Protein AF-A0A4Y2LN78-F1 (afdb_monomer_lite)

Secondary structure (DSSP, 8-state):
-HHHHHHHHHH-GGGHHHHHHHSTT-SHHHHHHHHHHHHHHTTSHHHHHHHHHHTT-HHHHHHHHHHHTTS---HHHHHHHHHHHHHHHTTT--

Foldseek 3Di:
DLLVVLCCCQPPPVNPVVLVLLACVPDPVNVVVLVVNLVVNVVDLLSNLSSCLSSVVVVVSVVSVVVCVPDDDDPVNVVSVVVSVVSVVDPSSD

pLDDT: mean 87.86, std 5.11, range [62.66, 93.69]

InterPro domains:
  IPR021841 Vacuolar protein 14, C-terminal Fig4-binding domain [PF11916] (1-94)
  IPR026825 Vacuole morphology and inheritance protein 14 [PTHR16023] (1-94)

Structure (mmCIF, N/CA/C/O backbone):
data_AF-A0A4Y2LN78-F1
#
_entry.id   AF-A0A4Y2LN78-F1
#
loop_
_atom_site.group_PDB
_atom_site.id
_atom_site.type_symbol
_atom_site.label_atom_id
_atom_site.label_alt_id
_atom_site.label_comp_id
_atom_site.label_asym_id
_atom_site.label_entity_id
_atom_site.label_seq_id
_atom_site.pdbx_PDB_ins_code
_atom_site.Cartn_x
_atom_site.Cartn_y
_atom_site.Cartn_z
_atom_site.occupancy
_atom_site.B_iso_or_equiv
_atom_site.auth_seq_id
_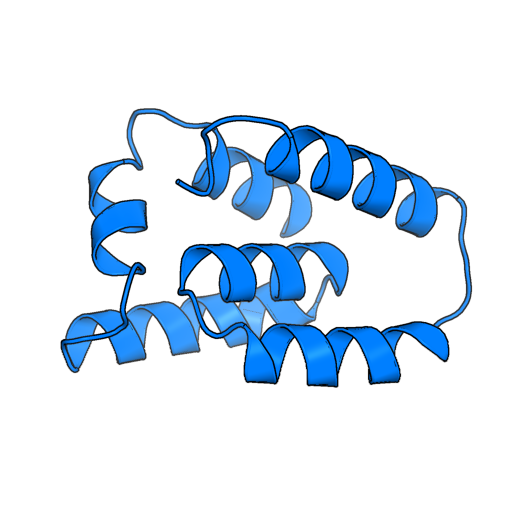atom_site.auth_comp_id
_atom_site.auth_asym_id
_atom_site.auth_atom_id
_atom_site.pdbx_PDB_model_num
ATOM 1 N N . MET A 1 1 ? 1.912 12.536 -9.257 1.00 80.12 1 MET A N 1
ATOM 2 C CA . MET A 1 1 ? 0.660 12.907 -8.554 1.00 80.12 1 MET A CA 1
ATOM 3 C C . MET A 1 1 ? 0.131 11.767 -7.692 1.00 80.12 1 MET A C 1
ATOM 5 O O . MET A 1 1 ? 0.025 11.970 -6.494 1.00 80.12 1 MET A O 1
ATOM 9 N N . VAL A 1 2 ? -0.126 10.572 -8.244 1.00 85.12 2 VAL A N 1
ATOM 10 C CA . VAL A 1 2 ? -0.618 9.411 -7.464 1.00 85.12 2 VAL A CA 1
ATOM 11 C C . VAL A 1 2 ? 0.313 9.037 -6.301 1.00 85.12 2 VAL A C 1
ATOM 13 O O . VAL A 1 2 ? -0.159 8.877 -5.185 1.00 85.12 2 VAL A O 1
ATOM 16 N N . HIS A 1 3 ? 1.635 9.021 -6.515 1.00 83.12 3 HIS A N 1
ATOM 17 C CA . HIS A 1 3 ? 2.625 8.806 -5.446 1.00 83.12 3 HIS A CA 1
ATOM 18 C C . HIS A 1 3 ? 2.478 9.799 -4.279 1.00 83.12 3 HIS A C 1
ATOM 20 O O . HIS A 1 3 ? 2.460 9.414 -3.115 1.00 83.12 3 HIS A O 1
ATOM 26 N N . THR A 1 4 ? 2.303 11.088 -4.587 1.00 87.38 4 THR A N 1
ATOM 27 C CA . THR A 1 4 ? 2.105 12.143 -3.584 1.00 87.38 4 THR A CA 1
ATOM 28 C C . THR A 1 4 ? 0.810 11.934 -2.807 1.00 87.38 4 THR A C 1
ATOM 30 O O . THR A 1 4 ? 0.814 12.033 -1.586 1.00 87.38 4 THR A O 1
ATOM 33 N N . LEU A 1 5 ? -0.284 11.601 -3.500 1.00 89.56 5 LEU A N 1
ATOM 34 C CA . LEU A 1 5 ? -1.570 11.315 -2.862 1.00 89.56 5 LEU A CA 1
ATOM 35 C C . LEU A 1 5 ? -1.493 10.084 -1.957 1.00 89.56 5 LEU A C 1
ATOM 37 O O . LEU A 1 5 ? -2.037 10.116 -0.860 1.00 89.56 5 LEU A O 1
ATOM 41 N N . ASN A 1 6 ? -0.781 9.035 -2.376 1.00 89.12 6 ASN A N 1
ATOM 42 C CA . ASN A 1 6 ? -0.548 7.849 -1.558 1.00 89.12 6 ASN A CA 1
ATOM 43 C C . ASN A 1 6 ? 0.240 8.187 -0.285 1.00 89.12 6 ASN A C 1
ATOM 45 O O . ASN A 1 6 ? -0.166 7.811 0.809 1.00 89.12 6 ASN A O 1
ATOM 49 N N . ASN A 1 7 ? 1.312 8.974 -0.402 1.00 87.69 7 ASN A N 1
ATOM 50 C CA . ASN A 1 7 ? 2.068 9.418 0.770 1.00 87.69 7 ASN A CA 1
ATOM 51 C C . ASN A 1 7 ? 1.215 10.268 1.716 1.00 87.69 7 ASN A C 1
ATOM 53 O O . ASN A 1 7 ? 1.254 10.049 2.925 1.00 87.69 7 ASN A O 1
ATOM 57 N N . ILE A 1 8 ? 0.407 11.195 1.192 1.00 90.19 8 ILE A N 1
ATOM 58 C CA . ILE A 1 8 ? -0.510 12.000 2.012 1.00 90.19 8 ILE A CA 1
ATOM 59 C C . ILE A 1 8 ? -1.536 11.092 2.703 1.00 90.19 8 ILE A C 1
ATOM 61 O O . ILE A 1 8 ? -1.736 11.215 3.910 1.00 90.19 8 ILE A O 1
ATOM 65 N N . LEU A 1 9 ? -2.131 10.144 1.971 1.00 89.50 9 LEU A N 1
ATOM 66 C CA . LEU A 1 9 ? -3.083 9.168 2.503 1.00 89.50 9 LEU A CA 1
ATOM 67 C C . LEU A 1 9 ? -2.499 8.363 3.667 1.00 89.50 9 LEU A C 1
ATOM 69 O O . LEU A 1 9 ? -3.211 8.116 4.636 1.00 89.50 9 LEU A O 1
ATOM 73 N N . LEU A 1 10 ? -1.228 7.969 3.590 1.00 86.94 10 LEU A N 1
ATOM 74 C CA . LEU A 1 10 ? -0.583 7.113 4.589 1.00 86.94 10 LEU A CA 1
ATOM 75 C C . LEU A 1 10 ? -0.012 7.890 5.783 1.00 86.94 10 LEU A C 1
ATOM 77 O O . LEU A 1 10 ? -0.063 7.397 6.905 1.00 86.94 10 LEU A O 1
ATOM 81 N N .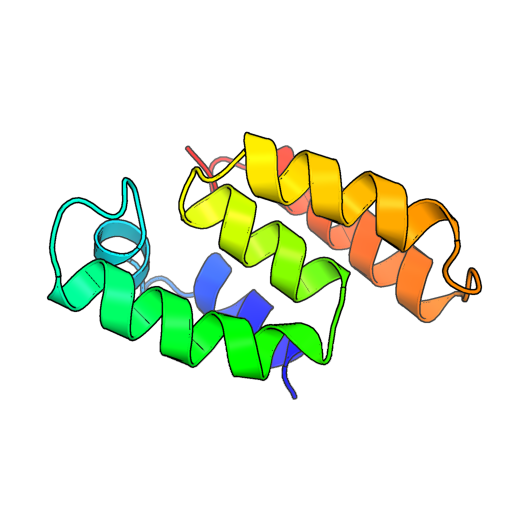 THR A 1 11 ? 0.491 9.107 5.567 1.00 87.31 11 THR A N 1
ATOM 82 C CA . THR A 1 11 ? 1.247 9.855 6.592 1.00 87.31 11 THR A CA 1
ATOM 83 C C . THR A 1 11 ? 0.483 11.019 7.219 1.00 87.31 11 THR A C 1
ATOM 85 O O . THR A 1 11 ? 0.771 11.387 8.357 1.00 87.31 11 THR A O 1
ATOM 88 N N . SER A 1 12 ? -0.506 11.595 6.527 1.00 90.69 12 SER A N 1
ATOM 89 C CA . SER A 1 12 ? -1.244 12.751 7.049 1.00 90.69 12 SER A CA 1
ATOM 90 C C . SER A 1 12 ? -2.143 12.352 8.219 1.00 90.69 12 SER A C 1
ATOM 92 O O . SER A 1 12 ? -2.916 11.393 8.132 1.00 90.69 12 SER A O 1
ATOM 94 N N . THR A 1 13 ? -2.086 13.099 9.319 1.00 86.44 13 THR A N 1
ATOM 95 C CA . THR A 1 13 ? -2.951 12.883 10.489 1.00 86.44 13 THR A CA 1
ATOM 96 C C . THR A 1 13 ? -4.412 13.217 10.192 1.00 86.44 13 THR A C 1
ATOM 98 O O . THR A 1 13 ? -5.299 12.547 10.711 1.00 86.44 13 THR A O 1
ATOM 101 N N . GLU A 1 14 ? -4.669 14.168 9.290 1.00 91.50 14 GLU A N 1
ATOM 102 C CA . GLU A 1 14 ? -6.020 14.591 8.887 1.00 91.50 14 GLU A CA 1
ATOM 103 C C . GLU A 1 14 ? -6.823 13.473 8.209 1.00 91.50 14 GLU A C 1
ATOM 105 O O . GLU A 1 14 ? -8.049 13.491 8.206 1.00 91.50 14 GLU A O 1
ATOM 110 N N . LEU A 1 15 ? -6.134 12.475 7.646 1.00 90.12 15 LEU A N 1
ATOM 111 C CA . LEU A 1 15 ? -6.750 11.353 6.935 1.00 90.12 15 LEU A CA 1
ATOM 112 C C . LEU A 1 15 ? -6.876 10.089 7.790 1.00 90.12 15 LEU A C 1
ATOM 114 O O . LEU A 1 15 ? -7.154 9.017 7.256 1.00 90.12 15 LEU A O 1
ATOM 118 N N . PHE A 1 16 ? -6.690 10.193 9.108 1.00 87.25 16 PHE A N 1
ATOM 119 C CA . PHE A 1 16 ? -6.806 9.052 10.018 1.00 87.25 16 PHE A CA 1
ATOM 120 C C . PHE A 1 16 ? -8.174 8.359 9.925 1.00 87.25 16 PHE A C 1
ATOM 122 O O . PHE A 1 16 ? -8.236 7.138 9.776 1.00 87.25 16 PHE A O 1
ATOM 129 N N . ASP A 1 17 ? -9.265 9.128 9.923 1.00 87.25 17 ASP A N 1
ATOM 130 C CA . ASP A 1 17 ? -10.619 8.573 9.810 1.00 87.25 17 ASP A CA 1
ATOM 131 C C . ASP A 1 17 ? -10.849 7.893 8.457 1.00 87.25 17 ASP A C 1
ATOM 133 O O . ASP A 1 17 ? -11.441 6.816 8.390 1.00 87.25 17 ASP A O 1
ATOM 137 N N . LEU A 1 18 ? -10.320 8.474 7.378 1.00 87.88 18 LEU A N 1
ATOM 138 C CA . LEU A 1 18 ? -10.422 7.903 6.037 1.00 87.88 18 LEU A CA 1
ATOM 139 C C . LEU A 1 18 ? -9.617 6.600 5.912 1.00 87.88 18 LEU A C 1
ATOM 141 O O . LEU A 1 18 ? -10.096 5.641 5.308 1.00 87.88 18 LEU A O 1
ATOM 145 N N . ARG A 1 19 ? -8.435 6.515 6.538 1.00 90.75 19 ARG A N 1
ATOM 146 C CA . ARG A 1 19 ? -7.680 5.256 6.645 1.00 90.75 19 ARG A CA 1
ATOM 147 C C . ARG A 1 19 ? -8.477 4.190 7.390 1.00 90.75 19 ARG A C 1
ATOM 149 O O . ARG A 1 19 ? -8.559 3.065 6.912 1.00 90.75 19 ARG A O 1
ATOM 156 N N . ASN A 1 20 ? -9.106 4.539 8.511 1.00 87.31 20 ASN A N 1
ATOM 157 C CA . ASN A 1 20 ? -9.940 3.598 9.263 1.00 87.31 20 ASN A CA 1
ATOM 158 C C . ASN A 1 20 ? -11.176 3.143 8.479 1.00 87.31 20 ASN A C 1
ATOM 160 O O . ASN A 1 20 ? -11.570 1.989 8.608 1.00 87.31 20 ASN A O 1
ATOM 164 N N . GLN A 1 21 ? -11.763 4.005 7.642 1.00 88.62 21 GLN A N 1
ATOM 165 C CA . GLN A 1 21 ? -12.850 3.606 6.741 1.00 88.62 21 GLN A CA 1
ATOM 166 C C . GLN A 1 21 ? -12.398 2.621 5.661 1.00 88.62 21 GLN A C 1
ATOM 168 O O . GLN A 1 21 ? -13.206 1.817 5.209 1.00 88.62 21 GLN A O 1
ATOM 173 N N . LEU A 1 22 ? -11.137 2.690 5.232 1.00 90.06 22 LEU A N 1
ATOM 174 C CA . LEU A 1 22 ? -10.576 1.772 4.242 1.00 90.06 22 LEU A CA 1
ATOM 175 C C . LEU A 1 22 ? -10.142 0.433 4.854 1.00 90.06 22 LEU A C 1
ATOM 177 O O . LEU A 1 22 ? -10.085 -0.551 4.122 1.00 90.06 22 LEU A O 1
ATOM 181 N N . LYS A 1 23 ? -9.873 0.370 6.167 1.00 87.56 23 LYS A N 1
ATOM 182 C CA . LYS A 1 23 ? -9.561 -0.885 6.874 1.00 87.56 23 LYS A CA 1
ATOM 183 C C . LYS A 1 23 ? -10.774 -1.835 6.855 1.00 87.56 23 LYS A C 1
ATOM 185 O O . LYS A 1 23 ? -11.921 -1.403 6.962 1.00 87.56 23 LYS A O 1
ATOM 190 N N . ASP A 1 24 ? -10.515 -3.138 6.725 1.00 81.12 24 ASP A N 1
ATOM 191 C CA . ASP A 1 24 ? -11.482 -4.255 6.710 1.00 81.12 24 ASP A CA 1
ATOM 192 C C . ASP A 1 24 ? -12.595 -4.248 5.632 1.00 81.12 24 ASP A C 1
ATOM 194 O O . ASP A 1 24 ? -13.297 -5.251 5.497 1.00 81.12 24 ASP A O 1
ATOM 198 N N . LEU A 1 25 ? -12.809 -3.150 4.895 1.00 87.25 25 LEU A N 1
ATOM 199 C CA . LEU A 1 25 ? -13.838 -3.003 3.852 1.00 87.25 25 LEU A CA 1
ATOM 200 C C . LEU A 1 25 ? -15.218 -3.581 4.254 1.00 87.25 25 LEU A C 1
ATOM 202 O O . LEU A 1 25 ? -15.856 -4.331 3.514 1.00 87.25 25 LEU A O 1
ATOM 206 N N . LYS A 1 26 ? -15.687 -3.279 5.470 1.00 84.50 26 LYS A N 1
ATOM 207 C CA . LYS A 1 26 ? -16.906 -3.891 6.043 1.00 84.50 26 LYS A CA 1
ATOM 208 C C . LYS A 1 26 ? -18.212 -3.330 5.481 1.00 84.50 26 LYS A C 1
ATOM 210 O O . LYS A 1 26 ? -19.245 -3.989 5.571 1.00 84.50 26 LYS A O 1
ATOM 215 N N . THR A 1 27 ? -18.196 -2.111 4.945 1.00 90.25 27 THR A N 1
ATOM 216 C CA . THR A 1 27 ? -19.400 -1.408 4.474 1.00 90.25 27 THR A CA 1
ATOM 217 C C . THR A 1 27 ? -19.375 -1.198 2.966 1.00 90.25 27 THR A C 1
ATOM 219 O O . THR A 1 27 ? -18.315 -1.060 2.357 1.00 90.25 27 THR A O 1
ATOM 222 N N . GLU A 1 28 ? -20.547 -1.080 2.346 1.00 89.00 28 GLU A N 1
ATOM 223 C CA . GLU A 1 28 ? -20.649 -0.755 0.918 1.00 89.00 28 GLU A CA 1
ATOM 224 C C . GLU A 1 28 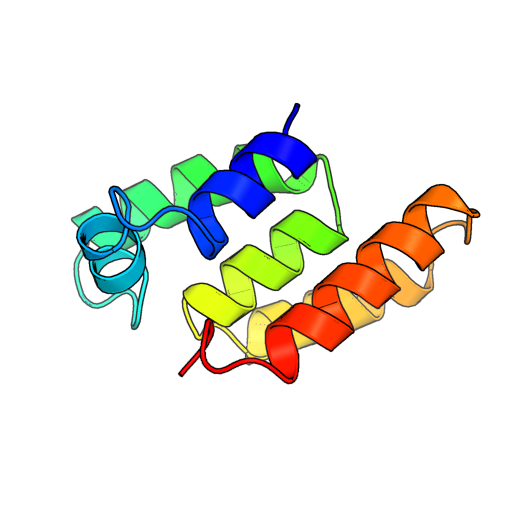? -19.981 0.592 0.583 1.00 89.00 28 GLU A C 1
ATOM 226 O O . GLU A 1 28 ? -19.301 0.724 -0.435 1.00 89.00 28 GLU A O 1
ATOM 231 N N . SER A 1 29 ? -20.076 1.574 1.487 1.00 88.31 29 SER A N 1
ATOM 232 C CA . SER A 1 29 ? -19.392 2.861 1.338 1.00 88.31 29 SER A CA 1
ATOM 233 C C . SER A 1 29 ? -17.867 2.713 1.323 1.00 88.31 29 SER A C 1
ATOM 235 O O . SER A 1 29 ? -17.225 3.284 0.440 1.00 88.31 29 SER A O 1
ATOM 237 N N . SER A 1 30 ? -17.289 1.903 2.220 1.00 91.00 30 SER A N 1
ATOM 238 C CA . SER A 1 30 ? -15.844 1.625 2.245 1.00 91.00 30 SER A CA 1
ATOM 239 C C . SER A 1 30 ? -15.365 0.947 0.961 1.00 91.00 30 SER A C 1
ATOM 241 O O . SER A 1 30 ? -14.359 1.360 0.386 1.00 91.00 30 SER A O 1
ATOM 243 N N . TRP A 1 31 ? -16.143 -0.007 0.441 1.00 91.50 31 TRP A N 1
ATOM 244 C CA . TRP A 1 31 ? -15.875 -0.650 -0.845 1.00 91.50 31 TRP A CA 1
ATOM 245 C C . TRP A 1 31 ? -15.936 0.329 -2.011 1.00 91.50 31 TRP A C 1
ATOM 247 O O . TRP A 1 31 ? -15.061 0.304 -2.875 1.00 91.50 31 TRP A O 1
ATOM 257 N N . SER A 1 32 ? -16.939 1.210 -2.041 1.00 93.00 32 SER A N 1
ATOM 258 C CA . SER A 1 32 ? -17.066 2.212 -3.104 1.00 93.00 32 SER A CA 1
ATOM 259 C C . SER A 1 32 ? -15.879 3.184 -3.116 1.00 93.00 32 SER A C 1
ATOM 261 O O . SER A 1 32 ? -15.338 3.491 -4.182 1.00 93.00 32 SER A O 1
ATOM 263 N N . LEU A 1 33 ? -15.419 3.602 -1.931 1.00 91.81 33 LEU A N 1
ATOM 264 C CA . LEU A 1 33 ? -14.262 4.474 -1.769 1.00 91.81 33 LEU A CA 1
ATOM 265 C C . LEU A 1 33 ? -12.979 3.756 -2.194 1.00 91.81 33 LEU A C 1
ATOM 267 O O . LEU A 1 33 ? -12.218 4.297 -2.998 1.00 91.81 33 LEU A O 1
ATOM 271 N N . PHE A 1 34 ? -12.772 2.527 -1.717 1.00 93.69 34 PHE A N 1
ATOM 272 C CA . PHE A 1 34 ? -11.640 1.698 -2.116 1.00 93.69 34 PHE A CA 1
ATOM 273 C C . PHE A 1 34 ? -11.608 1.501 -3.631 1.00 93.69 34 PHE A C 1
ATOM 275 O O . PHE A 1 34 ? -10.578 1.751 -4.241 1.00 93.69 34 PHE A O 1
ATOM 282 N N . ALA A 1 35 ? -12.726 1.145 -4.267 1.00 93.31 35 ALA A N 1
ATOM 283 C CA . ALA A 1 35 ? -12.794 0.948 -5.714 1.00 93.31 35 ALA A CA 1
ATOM 284 C C . ALA A 1 35 ? -12.483 2.233 -6.505 1.00 93.31 35 ALA A C 1
ATOM 286 O O . ALA A 1 35 ? -11.823 2.175 -7.547 1.00 93.31 35 ALA A O 1
ATOM 287 N N . CYS A 1 36 ? -12.936 3.391 -6.014 1.00 93.19 36 CYS A N 1
ATOM 288 C CA . CYS A 1 36 ? -12.638 4.692 -6.613 1.00 93.19 36 CYS A CA 1
ATOM 289 C C . CYS A 1 36 ? -11.136 5.016 -6.546 1.00 93.19 36 CYS A C 1
ATOM 291 O O . CYS A 1 36 ? -10.518 5.341 -7.567 1.00 93.19 36 CYS A O 1
ATOM 293 N N . LEU A 1 37 ? -10.534 4.859 -5.362 1.00 92.81 37 LEU A N 1
ATOM 294 C CA . LEU A 1 37 ? -9.102 5.072 -5.152 1.00 92.81 37 LEU A CA 1
ATOM 295 C C . LEU A 1 37 ? -8.275 4.059 -5.942 1.00 92.81 37 LEU A C 1
ATOM 297 O O . LEU A 1 37 ? -7.365 4.449 -6.663 1.00 92.81 37 LEU A O 1
ATOM 301 N N . TYR A 1 38 ? -8.640 2.781 -5.891 1.00 93.31 38 TYR A N 1
ATOM 302 C CA . TYR A 1 38 ? -7.931 1.684 -6.540 1.00 93.31 38 TYR A CA 1
ATOM 303 C C . TYR A 1 38 ? -7.725 1.944 -8.034 1.00 93.31 38 TYR A C 1
ATOM 305 O O . TYR A 1 38 ? -6.601 1.859 -8.519 1.00 93.31 38 TYR A O 1
ATOM 313 N N . ARG A 1 39 ? -8.768 2.379 -8.757 1.00 92.19 39 ARG A N 1
ATOM 314 C CA . ARG A 1 39 ? -8.662 2.724 -10.189 1.00 92.19 39 ARG A CA 1
ATOM 315 C C . ARG A 1 39 ? -7.620 3.805 -10.467 1.00 92.19 39 ARG A C 1
ATOM 317 O O . ARG A 1 39 ? -6.887 3.706 -11.444 1.00 92.19 39 ARG A O 1
ATOM 324 N N . SER A 1 40 ? -7.558 4.823 -9.613 1.00 91.06 40 SER A N 1
ATOM 325 C CA . SER A 1 40 ? -6.598 5.920 -9.757 1.00 91.06 40 SER A CA 1
ATOM 326 C C . SER A 1 40 ? -5.194 5.506 -9.295 1.00 91.06 40 SER A C 1
ATOM 328 O O . SER A 1 40 ? -4.196 5.986 -9.830 1.00 91.06 40 SER A O 1
ATOM 330 N N . TRP A 1 41 ? -5.109 4.588 -8.330 1.00 92.69 41 TRP A N 1
ATOM 331 C CA . TRP A 1 41 ? -3.859 4.075 -7.779 1.00 92.69 41 TRP A CA 1
ATOM 332 C C . TRP A 1 41 ? -3.171 3.092 -8.729 1.00 92.69 41 TRP A C 1
ATOM 334 O O . TRP A 1 41 ? -1.946 3.075 -8.735 1.00 92.69 41 TRP A O 1
ATOM 344 N N . CYS A 1 42 ? -3.910 2.404 -9.612 1.00 90.12 42 CYS A N 1
ATOM 345 C CA . CYS A 1 42 ? -3.369 1.512 -10.652 1.00 90.12 42 CYS A CA 1
ATOM 346 C C . CYS A 1 42 ? -2.327 2.162 -11.580 1.00 90.12 42 CYS A C 1
ATOM 348 O O . CYS A 1 42 ? -1.552 1.456 -12.219 1.00 90.12 42 CYS A O 1
ATOM 350 N N . HIS A 1 43 ? -2.274 3.494 -11.661 1.00 88.62 43 HIS A N 1
ATOM 351 C CA . HIS A 1 43 ? -1.220 4.206 -12.392 1.00 88.62 43 HIS A CA 1
ATOM 352 C C . HIS A 1 43 ? 0.154 4.155 -11.699 1.00 88.62 43 HIS A C 1
ATOM 354 O O . HIS A 1 43 ? 1.141 4.617 -12.268 1.00 88.62 43 HIS A O 1
ATOM 360 N N . SER A 1 44 ? 0.228 3.627 -10.475 1.00 88.38 44 SER A N 1
ATOM 361 C CA . SER A 1 44 ? 1.466 3.333 -9.760 1.00 88.38 44 SER A CA 1
ATOM 362 C C . SER A 1 44 ? 1.366 1.960 -9.077 1.00 88.38 44 SER A C 1
ATOM 364 O O . SER A 1 44 ? 0.516 1.767 -8.199 1.00 88.38 44 SER A O 1
ATOM 366 N N . PRO A 1 45 ? 2.237 0.997 -9.426 1.00 88.50 45 PRO A N 1
ATOM 367 C CA . PRO A 1 45 ? 2.201 -0.338 -8.833 1.00 88.50 45 PRO A CA 1
ATOM 368 C C . PRO A 1 45 ? 2.387 -0.285 -7.308 1.00 88.50 45 PRO A C 1
ATOM 370 O O . PRO A 1 45 ? 1.572 -0.817 -6.554 1.00 88.50 45 PRO A O 1
ATOM 373 N N . VAL A 1 46 ? 3.392 0.457 -6.836 1.00 90.06 46 VAL A N 1
ATOM 374 C CA . VAL A 1 46 ? 3.697 0.593 -5.404 1.00 90.06 46 VAL A CA 1
ATOM 375 C C . VAL A 1 46 ? 2.536 1.225 -4.635 1.00 90.06 46 VAL A C 1
ATOM 377 O O . VAL A 1 46 ? 2.161 0.736 -3.566 1.00 90.06 46 VAL A O 1
ATOM 380 N N . ALA A 1 47 ? 1.912 2.272 -5.185 1.00 91.94 47 ALA A N 1
ATOM 381 C CA . ALA A 1 47 ? 0.746 2.884 -4.557 1.00 91.94 47 ALA A CA 1
ATOM 382 C C . ALA A 1 47 ? -0.413 1.880 -4.457 1.00 91.94 47 ALA A C 1
ATOM 384 O O . ALA A 1 47 ? -1.021 1.749 -3.396 1.00 91.94 47 ALA A O 1
ATOM 385 N N . THR A 1 48 ? -0.681 1.125 -5.527 1.00 92.50 48 THR A N 1
ATOM 386 C CA . THR A 1 48 ? -1.746 0.108 -5.553 1.00 92.50 48 THR A CA 1
ATOM 387 C C . THR A 1 48 ? -1.554 -0.935 -4.456 1.00 92.50 48 THR A C 1
ATOM 389 O O . THR A 1 48 ? -2.494 -1.217 -3.711 1.00 92.50 48 THR A O 1
ATOM 392 N N . VAL A 1 49 ? -0.337 -1.462 -4.294 1.00 92.25 49 VAL A N 1
ATOM 393 C CA . VAL A 1 49 ? -0.035 -2.418 -3.216 1.00 92.25 49 VAL A CA 1
ATOM 394 C C . VAL A 1 49 ? -0.173 -1.764 -1.846 1.00 92.25 49 VAL A C 1
ATOM 396 O O . VAL A 1 49 ? -0.794 -2.356 -0.969 1.00 92.25 49 VAL A O 1
ATOM 399 N N . SER A 1 50 ? 0.302 -0.530 -1.671 1.00 92.50 50 SER A N 1
ATOM 400 C CA . SER A 1 50 ? 0.147 0.206 -0.407 1.00 92.50 50 SER A CA 1
ATOM 401 C C . SER A 1 50 ? -1.325 0.343 -0.002 1.00 92.50 50 SER A C 1
ATOM 403 O O . SER A 1 50 ? -1.682 0.120 1.152 1.00 92.50 50 SER A O 1
ATOM 405 N N . LEU A 1 51 ? -2.198 0.664 -0.962 1.00 93.06 51 LEU A N 1
ATOM 406 C CA . LEU A 1 51 ? -3.639 0.767 -0.739 1.00 93.06 51 LEU A CA 1
ATOM 407 C C . LEU A 1 51 ? -4.257 -0.593 -0.379 1.00 93.06 51 LEU A C 1
ATOM 409 O O . LEU A 1 51 ? -5.098 -0.664 0.513 1.00 93.06 51 LEU A O 1
ATOM 413 N N . CYS A 1 52 ? -3.823 -1.673 -1.032 1.00 93.25 52 CYS A N 1
ATOM 414 C CA . CYS A 1 52 ? -4.274 -3.031 -0.715 1.00 93.25 52 CYS A CA 1
ATOM 415 C C . CYS A 1 52 ? -3.826 -3.483 0.684 1.00 93.25 52 CYS A C 1
ATOM 417 O O . CYS A 1 52 ? -4.586 -4.150 1.383 1.00 93.25 52 CYS A O 1
ATOM 419 N N . LEU A 1 53 ? -2.615 -3.107 1.108 1.00 91.38 53 LEU A N 1
ATOM 420 C CA . LEU A 1 53 ? -2.114 -3.364 2.461 1.00 91.38 53 LEU A CA 1
ATOM 421 C C . LEU A 1 53 ? -2.919 -2.583 3.506 1.00 91.38 53 LEU A C 1
ATOM 423 O O . LEU A 1 53 ? -3.320 -3.161 4.513 1.00 91.38 53 LEU A O 1
ATO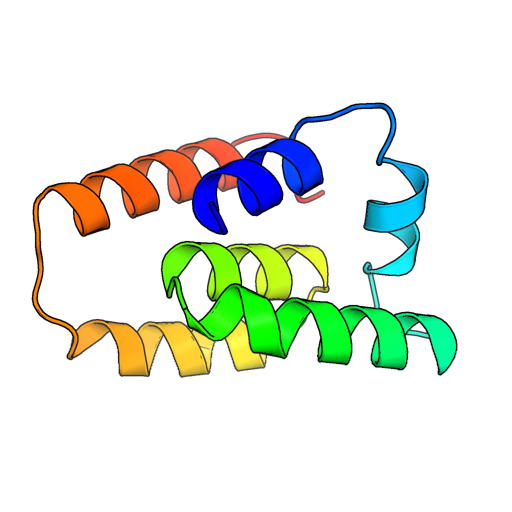M 427 N N . LEU A 1 54 ? -3.224 -1.307 3.236 1.00 91.44 54 LEU A N 1
ATOM 428 C CA . LEU A 1 54 ? -4.074 -0.477 4.097 1.00 91.44 54 LEU A CA 1
ATOM 429 C C . LEU A 1 54 ? -5.488 -1.058 4.242 1.00 91.44 54 LEU A C 1
ATOM 431 O O . LEU A 1 54 ? -6.029 -1.095 5.344 1.00 91.44 54 LEU A O 1
ATOM 435 N N . ALA A 1 55 ? -6.068 -1.532 3.139 1.00 92.19 55 ALA A N 1
ATOM 436 C CA . ALA A 1 55 ? -7.391 -2.149 3.125 1.00 92.19 55 ALA A CA 1
ATOM 437 C C . ALA A 1 55 ? -7.406 -3.609 3.608 1.00 92.19 55 ALA A C 1
ATOM 439 O O . ALA A 1 55 ? -8.459 -4.244 3.617 1.00 92.19 55 ALA A O 1
ATOM 440 N N . GLN A 1 56 ? -6.245 -4.150 3.998 1.00 90.81 56 GLN A N 1
ATOM 441 C CA . GLN A 1 56 ? -6.063 -5.524 4.476 1.00 90.81 56 GLN A CA 1
ATOM 442 C C . GLN A 1 56 ? -6.463 -6.601 3.453 1.00 90.81 56 GLN A C 1
ATOM 444 O O . GLN A 1 56 ? -6.697 -7.765 3.787 1.00 90.81 56 GLN A O 1
ATOM 449 N N . THR A 1 57 ? -6.470 -6.253 2.166 1.00 90.94 57 THR A N 1
ATOM 450 C CA . THR A 1 57 ? -6.694 -7.192 1.064 1.00 90.94 57 THR A CA 1
ATOM 451 C C . THR A 1 57 ? -5.380 -7.883 0.697 1.00 90.94 57 THR A C 1
ATOM 453 O O . THR A 1 57 ? -4.892 -7.769 -0.429 1.00 90.94 57 THR A O 1
ATOM 456 N N . TYR A 1 58 ? -4.777 -8.588 1.659 1.00 91.06 58 TYR A N 1
ATOM 457 C CA . TYR A 1 58 ? -3.423 -9.143 1.532 1.00 91.06 58 TYR A CA 1
ATOM 458 C C . TYR A 1 58 ? -3.290 -10.149 0.391 1.00 91.06 58 TYR A C 1
ATOM 460 O O . TYR A 1 58 ? -2.297 -10.134 -0.324 1.00 91.06 58 TYR A O 1
ATOM 468 N N . LYS A 1 59 ? -4.316 -10.982 0.168 1.00 91.75 59 LYS A N 1
ATOM 469 C CA . LYS A 1 59 ? -4.324 -11.937 -0.948 1.00 91.75 59 LYS A CA 1
ATOM 470 C C . LYS A 1 59 ? -4.185 -11.218 -2.293 1.00 91.75 59 LYS A C 1
ATOM 472 O O . LYS A 1 59 ? -3.309 -11.557 -3.075 1.00 91.75 59 LYS A O 1
ATOM 477 N N . HIS A 1 60 ? -4.993 -10.178 -2.502 1.00 92.19 60 HIS A N 1
ATOM 478 C CA . HIS A 1 60 ? -4.948 -9.362 -3.715 1.00 92.19 60 HIS A CA 1
ATOM 479 C C . HIS A 1 60 ? -3.623 -8.601 -3.845 1.00 92.19 60 HIS A C 1
ATOM 481 O O . HIS A 1 60 ? -3.053 -8.536 -4.928 1.00 92.19 60 HIS A O 1
ATOM 487 N N . ALA A 1 61 ? -3.081 -8.086 -2.735 1.00 92.25 61 ALA A N 1
ATOM 488 C CA . ALA A 1 61 ? -1.759 -7.460 -2.725 1.00 92.25 61 ALA A CA 1
ATOM 489 C C . ALA A 1 61 ? -0.655 -8.437 -3.172 1.00 92.25 61 ALA A C 1
ATOM 491 O O . ALA A 1 61 ? 0.200 -8.064 -3.970 1.00 92.25 61 ALA A O 1
ATOM 492 N N . CYS A 1 62 ? -0.685 -9.687 -2.699 1.00 90.19 62 CYS A N 1
ATOM 493 C CA . CYS A 1 62 ? 0.266 -10.719 -3.114 1.00 90.19 62 CYS A CA 1
ATOM 494 C C . CYS A 1 62 ? 0.126 -11.079 -4.597 1.00 90.19 62 CYS A C 1
ATOM 496 O O . CYS A 1 62 ? 1.141 -11.184 -5.282 1.00 90.19 62 CYS A O 1
ATOM 498 N N . ASP A 1 63 ? -1.104 -11.225 -5.096 1.00 91.94 63 ASP A N 1
ATOM 499 C CA . ASP A 1 63 ? -1.357 -11.514 -6.512 1.00 91.94 63 ASP A CA 1
ATOM 500 C C . ASP A 1 63 ? -0.820 -10.372 -7.403 1.00 91.94 63 ASP A C 1
ATOM 502 O O . ASP A 1 63 ? -0.162 -10.618 -8.414 1.00 91.94 63 ASP A O 1
ATOM 506 N N . LEU A 1 64 ? -1.004 -9.112 -6.986 1.00 90.56 64 LEU A N 1
ATOM 507 C CA . LEU A 1 64 ? -0.429 -7.944 -7.665 1.0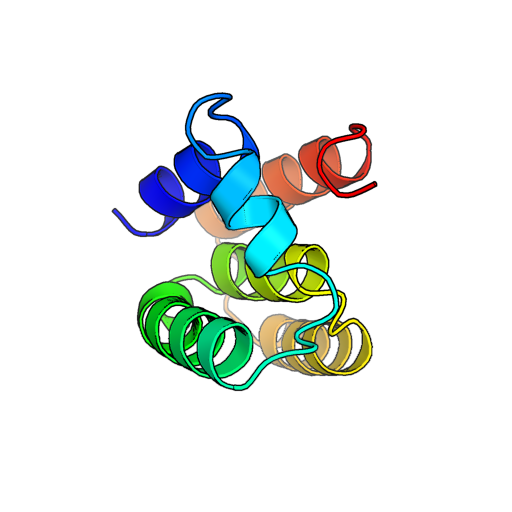0 90.56 64 LEU A CA 1
ATOM 508 C C . LEU A 1 64 ? 1.103 -7.934 -7.637 1.00 90.56 64 LEU A C 1
ATOM 510 O O . LEU A 1 64 ? 1.723 -7.635 -8.653 1.00 90.56 64 LEU A O 1
ATOM 514 N N . LEU A 1 65 ? 1.722 -8.276 -6.504 1.00 88.44 65 LEU A N 1
ATOM 515 C CA . LEU A 1 65 ? 3.182 -8.334 -6.387 1.00 88.44 65 LEU A CA 1
ATOM 516 C C . LEU A 1 65 ? 3.803 -9.358 -7.345 1.00 88.44 65 LEU A C 1
ATOM 518 O O . LEU A 1 65 ? 4.877 -9.098 -7.880 1.00 88.44 65 LEU A O 1
ATOM 522 N N . GLN A 1 66 ? 3.129 -10.485 -7.598 1.00 86.88 66 GLN A N 1
ATOM 523 C CA . GLN A 1 66 ? 3.591 -11.457 -8.595 1.00 86.88 66 GLN A CA 1
ATOM 524 C C . GLN A 1 66 ? 3.586 -10.862 -10.005 1.00 86.88 66 GLN A C 1
ATOM 526 O O . GLN A 1 66 ? 4.571 -10.998 -10.721 1.00 86.88 66 GLN A O 1
ATOM 531 N N . ILE A 1 67 ? 2.522 -10.140 -10.369 1.00 85.31 67 ILE A N 1
ATOM 532 C CA . ILE A 1 67 ? 2.417 -9.452 -11.666 1.00 85.31 67 ILE A CA 1
ATOM 533 C C . ILE A 1 67 ? 3.481 -8.351 -11.783 1.00 85.31 67 ILE A C 1
ATOM 535 O O . ILE A 1 67 ? 4.032 -8.116 -12.855 1.00 85.31 67 ILE A O 1
ATOM 539 N N . PHE A 1 68 ? 3.795 -7.669 -10.680 1.00 81.56 68 PHE A N 1
ATOM 540 C CA . PHE A 1 68 ? 4.804 -6.611 -10.671 1.00 81.56 68 PHE A CA 1
ATOM 541 C C . PHE A 1 68 ? 6.233 -7.126 -10.821 1.00 81.56 68 PHE A C 1
ATOM 543 O O . PHE A 1 68 ? 7.098 -6.353 -11.224 1.00 81.56 68 PHE A O 1
ATOM 550 N N . GLY A 1 69 ? 6.478 -8.411 -10.552 1.00 77.56 69 GLY A N 1
ATOM 551 C CA . GLY A 1 69 ? 7.762 -9.052 -10.831 1.00 77.56 69 GLY A CA 1
ATOM 552 C C . GLY A 1 69 ? 8.150 -9.022 -12.314 1.00 77.56 69 GLY A C 1
ATOM 553 O O . GLY A 1 69 ? 9.338 -9.047 -12.620 1.00 77.56 69 GLY A O 1
ATOM 554 N N . ASP A 1 70 ? 7.168 -8.895 -13.213 1.00 80.94 70 ASP A N 1
ATOM 555 C CA . ASP A 1 70 ? 7.376 -8.825 -14.664 1.00 80.94 70 ASP A CA 1
ATOM 556 C C . ASP A 1 70 ? 7.505 -7.378 -15.191 1.00 80.94 70 ASP A C 1
ATOM 558 O O . ASP A 1 70 ? 7.680 -7.164 -16.393 1.00 80.94 70 ASP A O 1
ATOM 562 N N . ILE A 1 71 ? 7.403 -6.365 -14.318 1.00 81.56 71 ILE A N 1
ATOM 563 C CA . ILE A 1 71 ? 7.546 -4.951 -14.697 1.00 81.56 71 ILE A CA 1
ATOM 564 C C . ILE A 1 71 ? 9.031 -4.594 -14.844 1.00 81.56 71 ILE A C 1
ATOM 566 O O . ILE A 1 71 ? 9.888 -5.064 -14.098 1.00 81.56 71 ILE A O 1
ATOM 570 N N . GLU A 1 72 ? 9.337 -3.711 -15.797 1.00 80.50 72 GLU A N 1
ATOM 571 C CA . GLU A 1 72 ? 10.681 -3.168 -15.977 1.00 80.50 72 GLU A CA 1
ATOM 572 C C . GLU A 1 72 ? 11.191 -2.491 -14.693 1.00 80.50 72 GLU A C 1
ATOM 574 O O . GLU A 1 72 ? 10.602 -1.536 -14.176 1.00 80.50 72 GLU A O 1
ATOM 579 N N . VAL A 1 73 ? 12.321 -2.986 -14.185 1.00 82.50 73 VAL A N 1
ATOM 580 C CA . VAL A 1 73 ? 12.944 -2.469 -12.966 1.00 82.50 73 VAL A CA 1
ATOM 581 C C . VAL A 1 73 ? 13.678 -1.169 -13.283 1.00 82.50 73 VAL A C 1
ATOM 583 O O . VAL A 1 73 ? 14.770 -1.169 -13.847 1.00 82.50 73 VAL A O 1
ATOM 586 N N . THR A 1 74 ? 13.084 -0.050 -12.875 1.00 87.38 74 THR A N 1
ATOM 587 C CA . THR A 1 74 ? 13.687 1.286 -12.963 1.00 87.38 74 THR A CA 1
ATOM 588 C C . THR A 1 74 ? 14.145 1.779 -11.589 1.00 87.38 74 THR A C 1
ATOM 590 O O . THR A 1 74 ? 13.681 1.307 -10.550 1.00 87.38 74 THR A O 1
ATOM 593 N N . VAL A 1 75 ? 15.054 2.760 -11.559 1.00 87.94 75 VAL A N 1
ATOM 594 C CA . VAL A 1 75 ? 15.522 3.379 -10.302 1.00 87.94 75 VAL A CA 1
ATOM 595 C C . VAL A 1 75 ? 14.363 4.009 -9.525 1.00 87.94 75 VAL A C 1
ATOM 597 O O . VAL A 1 75 ? 14.292 3.876 -8.304 1.00 87.94 75 VAL A O 1
ATOM 600 N N . ASP A 1 76 ? 13.425 4.643 -10.229 1.00 85.38 76 ASP A N 1
ATOM 601 C CA . ASP A 1 76 ? 12.235 5.234 -9.618 1.00 85.38 76 ASP A CA 1
ATOM 602 C C . ASP A 1 76 ? 11.358 4.161 -8.961 1.00 85.38 76 ASP A C 1
ATOM 604 O O . ASP A 1 76 ? 10.909 4.335 -7.829 1.00 85.38 76 ASP A O 1
ATOM 608 N N . PHE A 1 77 ? 11.175 3.015 -9.624 1.00 85.38 77 PHE A N 1
ATOM 609 C CA . PHE A 1 77 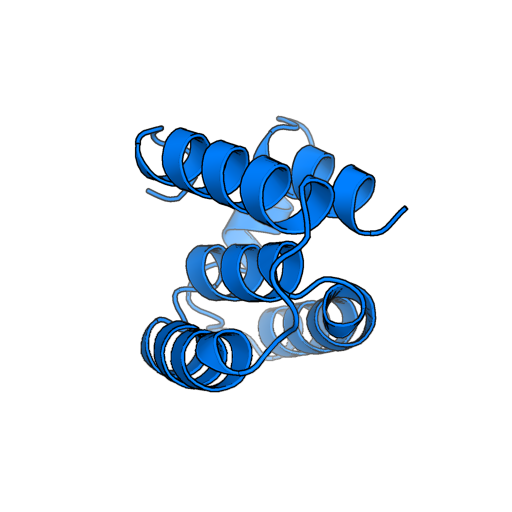? 10.427 1.889 -9.068 1.00 85.38 77 PHE A CA 1
ATOM 610 C C . PHE A 1 77 ? 11.083 1.327 -7.800 1.00 85.38 77 PHE A C 1
ATOM 612 O O . PHE A 1 77 ? 10.406 1.150 -6.788 1.00 85.38 77 PHE A O 1
ATOM 619 N N . LEU A 1 78 ? 12.403 1.114 -7.819 1.00 87.44 78 LEU A N 1
ATOM 620 C CA . LEU A 1 78 ? 13.153 0.649 -6.646 1.00 87.44 78 LEU A CA 1
ATOM 621 C C . LEU A 1 78 ? 13.077 1.641 -5.479 1.00 87.44 78 LEU A C 1
ATOM 623 O O . LEU A 1 78 ? 12.933 1.232 -4.330 1.00 87.44 78 LEU A O 1
ATOM 627 N N . THR A 1 79 ? 13.120 2.940 -5.774 1.00 89.38 79 THR A N 1
ATOM 628 C CA . THR A 1 79 ? 13.009 4.001 -4.763 1.00 89.38 79 THR A CA 1
ATOM 629 C C . THR A 1 79 ? 11.627 4.012 -4.106 1.00 89.38 79 THR A C 1
ATOM 631 O O . THR A 1 79 ? 11.510 4.215 -2.899 1.00 89.38 79 THR A O 1
ATOM 634 N N . GLU A 1 80 ? 10.561 3.795 -4.876 1.00 86.38 80 GLU A N 1
ATOM 635 C CA . GLU A 1 80 ? 9.206 3.704 -4.325 1.00 86.38 80 GLU A CA 1
ATOM 636 C C . GLU A 1 80 ? 9.007 2.418 -3.507 1.00 86.38 80 GLU A C 1
ATOM 638 O O . GLU A 1 80 ? 8.368 2.464 -2.455 1.00 86.38 80 GLU A O 1
ATOM 643 N N . ILE A 1 81 ? 9.603 1.294 -3.921 1.00 88.12 81 ILE A N 1
ATOM 644 C CA . ILE A 1 81 ? 9.610 0.062 -3.117 1.00 88.12 81 ILE A CA 1
ATOM 645 C C . ILE A 1 81 ? 10.317 0.280 -1.779 1.00 88.12 81 ILE A C 1
ATOM 647 O O . ILE A 1 81 ? 9.773 -0.113 -0.751 1.00 88.12 81 ILE A O 1
ATOM 651 N N . ASP A 1 82 ? 11.490 0.916 -1.769 1.00 89.31 82 ASP A N 1
ATOM 652 C CA . ASP A 1 82 ? 12.231 1.196 -0.533 1.00 89.31 82 ASP A CA 1
ATOM 653 C C . ASP A 1 82 ? 11.382 2.007 0.460 1.00 89.31 82 ASP A C 1
ATOM 655 O O . ASP A 1 82 ? 11.250 1.641 1.629 1.00 89.31 82 ASP A O 1
ATOM 659 N N . LYS A 1 83 ? 10.682 3.040 -0.026 1.00 87.88 83 LYS A N 1
ATOM 660 C CA . LYS A 1 83 ? 9.718 3.796 0.790 1.00 87.88 83 LYS A CA 1
ATOM 661 C C . LYS A 1 83 ? 8.591 2.912 1.316 1.00 87.88 83 LYS A C 1
ATOM 663 O O . LYS A 1 83 ? 8.219 3.038 2.478 1.00 87.88 83 LYS A O 1
ATOM 668 N N . LEU A 1 84 ? 8.034 2.028 0.488 1.00 88.38 84 LEU A N 1
ATOM 669 C CA . LEU A 1 84 ? 6.986 1.106 0.926 1.00 88.38 84 LEU A CA 1
ATOM 670 C C . LEU A 1 84 ? 7.484 0.174 2.038 1.00 88.38 84 LEU A C 1
ATOM 672 O O . LEU A 1 84 ? 6.773 -0.013 3.022 1.00 88.38 84 LEU A O 1
ATOM 676 N N . VAL A 1 85 ? 8.700 -0.363 1.918 1.00 89.06 85 VAL A N 1
ATOM 677 C CA . VAL A 1 85 ? 9.317 -1.200 2.959 1.00 89.06 85 VAL A CA 1
ATOM 678 C C . VAL A 1 85 ? 9.455 -0.415 4.265 1.00 89.06 85 VAL A C 1
ATOM 680 O O . VAL A 1 85 ? 8.970 -0.878 5.295 1.00 89.06 85 VAL A O 1
ATOM 683 N N . GLN A 1 86 ? 9.989 0.809 4.218 1.00 88.12 86 GLN A N 1
ATOM 684 C CA . GLN A 1 86 ? 10.089 1.679 5.399 1.00 88.12 86 GLN A CA 1
ATOM 685 C C . GLN A 1 86 ? 8.720 1.955 6.043 1.00 88.12 86 GLN A C 1
ATOM 687 O O . GLN A 1 86 ? 8.593 1.988 7.268 1.00 88.12 86 GLN A O 1
ATOM 692 N N . LEU A 1 87 ? 7.670 2.140 5.234 1.00 86.56 87 LEU A N 1
ATOM 693 C CA . LEU A 1 87 ? 6.310 2.341 5.738 1.00 86.56 87 LEU A CA 1
ATOM 694 C C . LEU A 1 87 ? 5.744 1.073 6.394 1.00 86.56 87 LEU A C 1
ATOM 696 O O . LEU A 1 87 ? 5.042 1.190 7.396 1.00 86.56 87 LEU A O 1
ATOM 700 N N . ILE A 1 88 ? 6.052 -0.118 5.872 1.00 85.44 88 ILE A N 1
ATOM 701 C CA . ILE A 1 88 ? 5.653 -1.406 6.469 1.00 85.44 88 ILE A CA 1
ATOM 702 C C . ILE A 1 88 ? 6.354 -1.639 7.811 1.00 85.44 88 ILE A C 1
ATOM 704 O O . ILE A 1 88 ? 5.743 -2.167 8.737 1.00 85.44 88 ILE A O 1
ATOM 708 N N . GLU A 1 89 ? 7.611 -1.221 7.938 1.00 84.12 89 GLU A N 1
ATOM 709 C CA . GLU A 1 89 ? 8.359 -1.283 9.201 1.00 84.12 89 GLU A CA 1
ATOM 710 C C . GLU A 1 89 ? 7.847 -0.279 10.250 1.00 84.12 89 GLU A C 1
ATOM 712 O O . GLU A 1 89 ? 8.143 -0.398 11.441 1.00 84.12 89 GLU A O 1
ATOM 717 N N . SER A 1 90 ? 7.049 0.702 9.826 1.00 84.56 90 SER A N 1
ATOM 718 C CA . SER A 1 90 ? 6.411 1.692 10.691 1.00 84.56 90 SER A CA 1
ATOM 719 C C . SER A 1 90 ? 5.000 1.249 11.137 1.00 84.56 90 SER A C 1
ATOM 721 O O . SER A 1 90 ? 4.362 0.431 10.474 1.00 84.56 90 SER A O 1
ATOM 723 N N . PRO A 1 91 ? 4.423 1.825 12.211 1.00 76.94 91 PRO A N 1
ATOM 724 C CA . PRO A 1 91 ? 3.082 1.463 12.690 1.00 76.94 91 PRO A CA 1
ATOM 725 C C . PRO A 1 91 ? 1.932 1.979 11.800 1.00 76.94 91 PRO A C 1
ATOM 727 O O . PRO A 1 91 ? 0.786 1.979 12.230 1.00 76.94 91 PRO A O 1
ATOM 730 N N . ILE A 1 92 ? 2.206 2.447 10.578 1.00 76.44 92 ILE A N 1
ATOM 731 C CA . ILE A 1 92 ? 1.211 3.073 9.690 1.00 76.44 92 ILE A CA 1
ATOM 732 C C . ILE A 1 92 ? 0.141 2.078 9.214 1.00 76.44 92 ILE A C 1
ATOM 734 O O . ILE A 1 92 ? -1.010 2.470 9.007 1.00 76.44 92 ILE A O 1
ATOM 738 N N . PHE A 1 93 ? 0.504 0.804 9.047 1.00 67.50 93 PHE A N 1
ATOM 739 C CA . PHE A 1 93 ? -0.408 -0.245 8.574 1.00 67.50 93 PHE A CA 1
ATOM 740 C C . PHE A 1 93 ? -1.041 -1.088 9.693 1.00 67.50 93 PHE A C 1
ATOM 742 O O . PHE A 1 93 ? -1.926 -1.897 9.405 1.00 67.50 93 PHE A O 1
ATOM 749 N N . THR A 1 94 ? -0.629 -0.883 10.946 1.00 62.66 94 THR A N 1
ATOM 750 C CA . THR A 1 94 ? -1.207 -1.531 12.138 1.00 62.66 94 THR A CA 1
ATOM 751 C C . THR A 1 94 ? -2.400 -0.714 12.640 1.00 62.66 94 THR A C 1
ATOM 753 O O . THR A 1 94 ? -3.443 -1.308 12.990 1.00 62.66 94 THR A O 1
#

Sequence (94 aa):
MVHTLNNILLTSTELFDLRNQLKDLKTESSWSLFACLYRSWCHSPVATVSLCLLAQTYKHACDLLQIFGDIEVTVDFLTEIDKLVQLIESPIFT

Organism: Araneus ventricosus (NCBI:txid182803)

Radius of gyration: 12.78 Å; chains: 1; bounding box: 36×26×29 Å